Protein AF-A0A941LFR0-F1 (afdb_monomer_lite)

pLDDT: mean 87.59, std 13.36, range [47.69, 98.44]

Radius of gyration: 14.01 Å; chains: 1; bounding box: 40×21×43 Å

Sequence (101 aa):
MADINAVVNELASAENGAVVFASSMGKQYSLEDQAWGNGAFTKALVEGLGGQADYTGKGTISINMLDLYLSERVNQLTGGKQTPTTTKPNTVPDFPIALQR

Structure (mmCIF, N/CA/C/O backbone):
data_AF-A0A941LFR0-F1
#
_entry.id   AF-A0A941LFR0-F1
#
loop_
_atom_site.group_PDB
_atom_site.id
_atom_site.type_symbol
_atom_site.label_atom_id
_atom_site.label_alt_id
_atom_site.label_comp_id
_atom_site.label_asym_id
_atom_site.label_entity_id
_atom_site.label_seq_id
_atom_site.pdbx_PDB_ins_code
_atom_site.Cartn_x
_atom_site.Cartn_y
_atom_site.Cartn_z
_atom_site.occupancy
_atom_site.B_iso_or_equiv
_atom_site.auth_seq_id
_atom_site.auth_comp_id
_atom_site.auth_asym_id
_atom_site.auth_atom_id
_atom_site.pdbx_PDB_model_num
ATOM 1 N N . MET A 1 1 ? 1.181 0.602 25.176 1.00 47.69 1 MET A N 1
ATOM 2 C CA . MET A 1 1 ? 0.783 0.420 23.763 1.00 47.69 1 MET A CA 1
ATOM 3 C C . MET A 1 1 ? 2.035 0.008 23.016 1.00 47.69 1 MET A C 1
ATOM 5 O O . MET A 1 1 ? 3.056 0.646 23.238 1.00 47.69 1 MET A O 1
ATOM 9 N N . ALA A 1 2 ? 2.002 -1.086 22.258 1.00 52.28 2 ALA A N 1
ATOM 10 C CA . ALA A 1 2 ? 3.154 -1.507 21.461 1.00 52.28 2 ALA A CA 1
ATOM 11 C C . ALA A 1 2 ? 3.385 -0.494 20.327 1.00 52.28 2 ALA A C 1
ATOM 13 O O . ALA A 1 2 ? 2.422 -0.075 19.685 1.00 52.28 2 ALA A O 1
ATOM 14 N N . ASP A 1 3 ? 4.633 -0.075 20.109 1.00 70.69 3 ASP A N 1
ATOM 15 C CA . ASP A 1 3 ? 4.980 0.826 19.010 1.00 70.69 3 ASP A CA 1
ATOM 16 C C . ASP A 1 3 ? 5.159 0.010 17.728 1.00 70.69 3 ASP A C 1
ATOM 18 O O . ASP A 1 3 ? 6.221 -0.548 17.456 1.00 70.69 3 ASP A O 1
ATOM 22 N N . ILE A 1 4 ? 4.082 -0.092 16.951 1.00 69.62 4 ILE A N 1
ATOM 23 C CA . ILE A 1 4 ? 4.083 -0.813 15.674 1.00 69.62 4 ILE A CA 1
ATOM 24 C C . ILE A 1 4 ? 5.105 -0.199 14.708 1.00 69.62 4 ILE A C 1
ATOM 26 O O . ILE A 1 4 ? 5.717 -0.931 13.934 1.00 69.62 4 ILE A O 1
ATOM 30 N N . ASN A 1 5 ? 5.365 1.112 14.791 1.00 70.12 5 ASN A N 1
ATOM 31 C CA . ASN A 1 5 ? 6.340 1.754 13.913 1.00 70.12 5 ASN A CA 1
ATOM 32 C C . ASN A 1 5 ? 7.756 1.235 14.194 1.00 70.12 5 ASN A C 1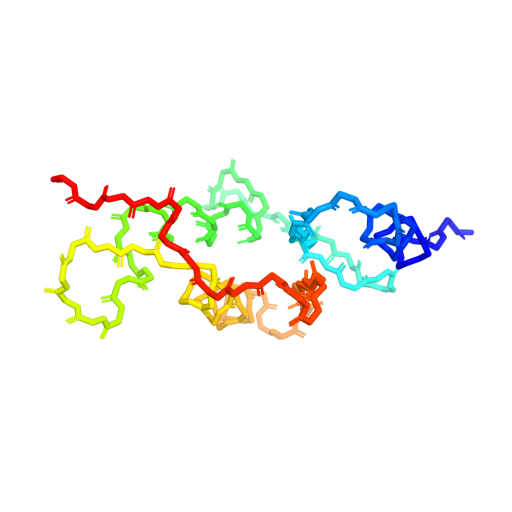
ATOM 34 O O . ASN A 1 5 ? 8.535 1.061 13.263 1.00 70.12 5 ASN A O 1
ATOM 38 N N . ALA A 1 6 ? 8.082 0.944 15.458 1.00 67.56 6 ALA A N 1
ATOM 39 C CA . ALA A 1 6 ? 9.374 0.371 15.824 1.00 67.56 6 ALA A CA 1
ATOM 40 C C . ALA A 1 6 ? 9.572 -1.029 15.218 1.00 67.56 6 ALA A C 1
ATOM 42 O O . ALA A 1 6 ? 10.628 -1.293 14.654 1.00 67.56 6 ALA A O 1
ATOM 43 N N . VAL A 1 7 ? 8.542 -1.881 15.241 1.00 67.62 7 VAL A N 1
ATOM 44 C CA . VAL A 1 7 ? 8.586 -3.235 14.649 1.00 67.62 7 VAL A CA 1
ATOM 45 C C . VAL A 1 7 ? 8.687 -3.180 13.123 1.00 67.62 7 VAL A C 1
ATOM 47 O O . VAL A 1 7 ? 9.447 -3.930 12.515 1.00 67.62 7 VAL A O 1
ATOM 50 N N . VAL A 1 8 ? 7.948 -2.266 12.490 1.00 67.94 8 VAL A N 1
ATOM 51 C CA . VAL A 1 8 ? 8.027 -2.041 11.039 1.00 67.94 8 VAL A CA 1
ATOM 52 C C . VAL A 1 8 ? 9.432 -1.578 10.638 1.00 67.94 8 VAL A C 1
ATOM 54 O O . VAL A 1 8 ? 9.993 -2.076 9.662 1.00 67.94 8 VAL A O 1
ATOM 57 N N . ASN A 1 9 ? 10.021 -0.660 11.407 1.00 65.94 9 ASN A N 1
ATOM 58 C CA . ASN A 1 9 ? 11.379 -0.176 11.173 1.00 65.94 9 ASN A CA 1
ATOM 59 C C . ASN A 1 9 ? 12.430 -1.265 11.420 1.00 65.94 9 ASN A C 1
ATOM 61 O O . ASN A 1 9 ? 13.391 -1.344 10.663 1.00 65.94 9 ASN A O 1
ATOM 65 N N . GLU A 1 10 ? 12.241 -2.126 12.422 1.00 61.59 10 GLU A N 1
ATOM 66 C CA . GLU A 1 10 ? 13.121 -3.267 12.694 1.00 61.59 10 GLU A CA 1
ATOM 67 C C . GLU A 1 10 ? 13.122 -4.260 11.522 1.00 61.59 10 GLU A C 1
ATOM 69 O O . GLU A 1 10 ? 14.191 -4.618 11.023 1.00 61.59 10 GLU A O 1
ATOM 74 N N . LEU A 1 11 ? 11.938 -4.618 11.007 1.00 60.44 11 LEU A N 1
ATOM 75 C CA . LEU A 1 11 ? 11.795 -5.517 9.857 1.00 60.44 11 LEU A CA 1
ATOM 76 C C . LEU A 1 11 ? 12.427 -4.939 8.580 1.00 60.44 11 LEU A C 1
ATOM 78 O O . LEU A 1 11 ? 12.983 -5.688 7.782 1.00 60.44 11 LEU A O 1
ATOM 82 N N . ALA A 1 12 ? 12.378 -3.617 8.405 1.00 59.91 12 ALA A N 1
ATOM 83 C CA . ALA A 1 12 ? 13.039 -2.924 7.301 1.00 59.91 12 ALA A CA 1
ATOM 84 C C . ALA A 1 12 ? 14.554 -2.723 7.510 1.00 59.91 12 ALA A C 1
ATOM 86 O O . ALA A 1 12 ? 15.275 -2.495 6.540 1.00 59.91 12 ALA A O 1
ATOM 87 N N . SER A 1 13 ? 15.029 -2.762 8.762 1.00 53.97 13 SER A N 1
ATOM 88 C CA . SER A 1 13 ? 16.440 -2.575 9.131 1.00 53.97 13 SER A CA 1
ATOM 89 C C . SER A 1 13 ? 17.266 -3.856 9.072 1.00 53.97 13 SER A C 1
ATOM 91 O O . SER A 1 13 ? 18.488 -3.783 8.946 1.00 53.97 13 SER A O 1
ATOM 93 N N . ALA A 1 14 ? 16.618 -5.025 9.137 1.00 51.44 14 ALA A N 1
ATOM 94 C CA . ALA A 1 14 ? 17.267 -6.274 8.778 1.00 51.44 14 ALA A CA 1
ATOM 95 C C . ALA A 1 14 ? 17.744 -6.127 7.329 1.00 51.44 14 ALA A C 1
ATOM 97 O O . ALA A 1 14 ? 16.947 -5.790 6.463 1.00 51.44 14 ALA A O 1
ATOM 98 N N . GLU A 1 15 ? 19.031 -6.352 7.061 1.00 51.00 15 GLU A N 1
ATOM 99 C CA . GLU A 1 15 ? 19.732 -6.089 5.787 1.00 51.00 15 GLU A CA 1
ATOM 100 C C . GLU A 1 15 ? 19.162 -6.830 4.546 1.00 51.00 15 GLU A C 1
ATOM 102 O O . GLU A 1 15 ? 19.737 -6.792 3.459 1.00 51.00 15 GLU A O 1
ATOM 107 N N . ASN A 1 16 ? 17.999 -7.467 4.682 1.00 53.41 16 ASN A N 1
ATOM 108 C CA . ASN A 1 16 ? 17.189 -8.049 3.628 1.00 53.41 16 ASN A CA 1
ATOM 109 C C . ASN A 1 16 ? 16.116 -7.050 3.168 1.00 53.41 16 ASN A C 1
ATOM 111 O O . ASN A 1 16 ? 15.336 -6.553 3.972 1.00 53.41 16 ASN A O 1
ATOM 115 N N . GLY A 1 17 ? 16.051 -6.793 1.856 1.00 71.06 17 GLY A N 1
ATOM 116 C CA . GLY A 1 17 ? 15.142 -5.844 1.199 1.00 71.06 17 GLY A CA 1
ATOM 117 C C . GLY A 1 17 ? 13.646 -6.153 1.345 1.00 71.06 17 GLY A C 1
ATOM 118 O O . GLY A 1 17 ? 12.983 -6.504 0.372 1.00 71.06 17 GLY A O 1
ATOM 119 N N . ALA A 1 18 ? 13.109 -6.012 2.553 1.00 83.81 18 ALA A N 1
ATOM 120 C CA . ALA A 1 18 ? 11.695 -6.135 2.852 1.00 83.81 18 ALA A CA 1
ATOM 121 C C . ALA A 1 18 ? 10.979 -4.807 2.584 1.00 83.81 18 ALA A C 1
ATOM 123 O O . ALA A 1 18 ? 11.443 -3.739 2.982 1.00 83.81 18 ALA A O 1
ATOM 124 N N . VAL A 1 19 ? 9.820 -4.884 1.932 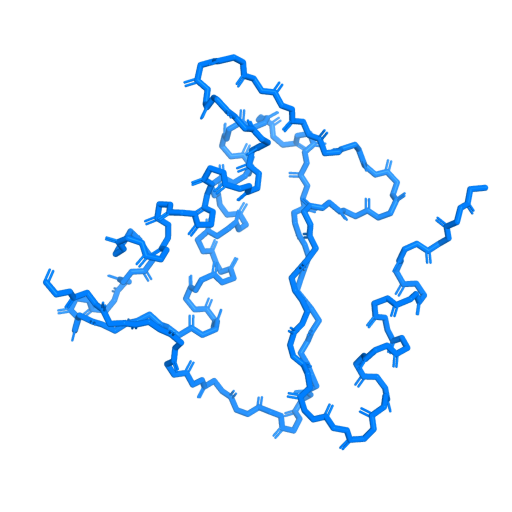1.00 88.69 19 VAL A N 1
ATOM 125 C CA . VAL A 1 19 ? 8.867 -3.775 1.856 1.00 88.69 19 VAL A CA 1
ATOM 126 C C . VAL A 1 19 ? 7.696 -4.112 2.758 1.00 88.69 19 VAL A C 1
ATOM 128 O O . VAL A 1 19 ? 7.108 -5.186 2.636 1.00 88.69 19 VAL A O 1
ATOM 131 N N . VAL A 1 20 ? 7.364 -3.201 3.663 1.00 91.81 20 VAL A N 1
ATOM 132 C CA . VAL A 1 20 ? 6.300 -3.393 4.644 1.00 91.81 20 VAL A CA 1
ATOM 133 C C . VAL A 1 20 ? 5.210 -2.371 4.389 1.00 91.81 20 VAL A C 1
ATOM 135 O O . VAL A 1 20 ? 5.464 -1.174 4.459 1.00 91.81 20 VAL A O 1
ATOM 138 N N . PHE A 1 21 ? 3.996 -2.851 4.147 1.00 94.25 21 PHE A N 1
ATOM 139 C CA . PHE A 1 21 ? 2.791 -2.031 4.161 1.00 94.25 21 PHE A CA 1
ATOM 140 C C . PHE A 1 21 ? 2.054 -2.275 5.477 1.00 94.25 21 PHE A C 1
ATOM 142 O O . PHE A 1 21 ? 1.772 -3.422 5.827 1.00 94.25 21 PHE A O 1
ATOM 149 N N . ALA A 1 22 ? 1.722 -1.209 6.196 1.00 94.19 22 ALA A N 1
ATOM 150 C CA . ALA A 1 22 ? 0.908 -1.260 7.401 1.00 94.19 22 ALA A CA 1
ATOM 151 C C . ALA A 1 22 ? -0.416 -0.525 7.173 1.00 94.19 22 ALA A C 1
ATOM 153 O O . ALA A 1 22 ? -0.465 0.524 6.528 1.00 94.19 22 ALA A O 1
ATOM 154 N N . SER A 1 23 ? -1.499 -1.079 7.718 1.00 92.94 23 SER A N 1
ATOM 155 C CA . SER A 1 23 ? -2.858 -0.577 7.504 1.00 92.94 23 SER A CA 1
ATOM 156 C C . SER A 1 23 ? -3.102 0.801 8.106 1.00 92.94 23 SER A C 1
ATOM 158 O O . SER A 1 23 ? -3.917 1.557 7.579 1.00 92.94 23 SER A O 1
ATOM 160 N N . SER A 1 24 ? -2.411 1.137 9.192 1.00 88.56 24 SER A N 1
ATOM 161 C CA . SER A 1 24 ? -2.559 2.400 9.902 1.00 88.56 24 SER A CA 1
ATOM 162 C C . SER A 1 24 ? -1.254 2.805 10.584 1.00 88.56 24 SER A C 1
ATOM 164 O O . SER A 1 24 ? -0.443 1.953 10.948 1.00 88.56 24 SER A O 1
ATOM 166 N N . MET A 1 25 ? -1.078 4.102 10.840 1.00 86.06 25 MET A N 1
ATOM 167 C CA . MET A 1 25 ? -0.031 4.573 11.750 1.00 86.06 25 MET A CA 1
ATOM 168 C C . MET A 1 25 ? -0.256 4.026 13.168 1.00 86.06 25 MET A C 1
ATOM 170 O O . MET A 1 25 ? -1.397 3.828 13.583 1.00 86.06 25 MET A O 1
ATOM 174 N N . GLY A 1 26 ? 0.807 3.874 13.967 1.00 77.81 26 GLY A N 1
ATOM 175 C CA . GLY A 1 26 ? 0.722 3.271 15.311 1.00 77.81 26 GLY A CA 1
ATOM 176 C C . GLY A 1 26 ? -0.248 3.928 16.316 1.00 77.81 26 GLY A C 1
ATOM 177 O O . GLY A 1 26 ? -0.586 3.310 17.322 1.00 77.81 26 GLY A O 1
ATOM 178 N N . LYS A 1 27 ? -0.717 5.161 16.071 1.00 81.25 27 LYS A N 1
ATOM 179 C CA . LYS A 1 27 ? -1.726 5.856 16.903 1.00 81.25 27 LYS A CA 1
ATOM 180 C C . LYS A 1 27 ? -3.142 5.847 16.309 1.00 81.25 27 LYS A C 1
ATOM 182 O O . LYS A 1 27 ? -4.054 6.392 16.924 1.00 81.25 27 LYS A O 1
ATOM 187 N N . GLN A 1 28 ? -3.323 5.283 15.118 1.00 84.19 28 GLN A N 1
ATOM 188 C CA . GLN A 1 28 ? -4.602 5.202 14.417 1.00 84.19 28 GLN A CA 1
ATOM 189 C C . GLN A 1 28 ? -5.174 3.788 14.511 1.00 84.19 28 GLN A C 1
ATOM 191 O O . GLN A 1 28 ? -4.437 2.803 14.549 1.00 84.19 28 GLN A O 1
ATOM 196 N N . TYR A 1 29 ? -6.501 3.694 14.512 1.00 87.19 29 TYR A N 1
ATOM 197 C CA . TYR A 1 29 ? -7.192 2.415 14.407 1.00 87.19 29 TYR A CA 1
ATOM 198 C C . TYR A 1 29 ? -7.280 1.974 12.947 1.00 87.19 29 TYR A C 1
ATOM 200 O O . TYR A 1 29 ? -7.454 2.796 12.047 1.00 87.19 29 TYR A O 1
ATOM 208 N N . SER A 1 30 ? -7.210 0.662 12.733 1.00 91.81 30 SER A N 1
ATOM 209 C CA . SER A 1 30 ? -7.624 0.051 11.473 1.00 91.81 30 SER A CA 1
ATOM 210 C C . SER A 1 30 ? -9.142 -0.129 11.493 1.00 91.81 30 SER A C 1
ATOM 212 O O . SER A 1 30 ? -9.669 -0.796 12.379 1.00 91.81 30 SER A O 1
ATOM 214 N N . LEU A 1 31 ? -9.839 0.522 10.564 1.00 93.56 31 LEU A N 1
ATOM 215 C CA . LEU A 1 31 ? -11.295 0.535 10.480 1.00 93.56 31 LEU A CA 1
ATOM 216 C C . LEU A 1 31 ? -11.809 -0.615 9.621 1.00 93.56 31 LEU A C 1
ATOM 218 O O . LEU A 1 31 ? -11.251 -0.909 8.563 1.00 93.56 31 LEU A O 1
ATOM 222 N N . GLU A 1 32 ? -12.922 -1.196 10.051 1.00 94.94 32 GLU A N 1
ATOM 223 C CA . GLU A 1 32 ? -13.660 -2.238 9.344 1.00 94.94 32 GLU A CA 1
ATOM 224 C C . GLU A 1 32 ? -15.095 -1.784 9.096 1.00 94.94 32 GLU A C 1
ATOM 226 O O . GLU A 1 32 ? -15.655 -1.012 9.876 1.00 94.94 32 GLU A O 1
ATOM 231 N N . ASP A 1 33 ? -15.684 -2.275 8.011 1.00 92.12 33 ASP A N 1
ATOM 232 C CA . ASP A 1 33 ? -17.078 -2.015 7.668 1.00 92.12 33 ASP A CA 1
ATOM 233 C C . ASP A 1 33 ? -17.693 -3.273 7.045 1.00 92.12 33 ASP A C 1
ATOM 235 O O . ASP A 1 33 ? -17.078 -3.947 6.209 1.00 92.12 33 ASP A O 1
ATOM 239 N N . GLN A 1 34 ? -18.930 -3.584 7.437 1.00 92.12 34 GLN A N 1
ATOM 240 C CA . GLN A 1 34 ? -19.676 -4.721 6.908 1.00 92.12 34 GLN A CA 1
ATOM 241 C C . GLN A 1 34 ? -19.878 -4.619 5.388 1.00 92.12 34 GLN A C 1
ATOM 243 O O . GLN A 1 34 ? -19.856 -5.641 4.706 1.00 92.12 34 GLN A O 1
ATOM 248 N N . ALA A 1 35 ? -20.014 -3.408 4.840 1.00 93.38 35 ALA A N 1
ATOM 249 C CA . ALA A 1 35 ? -20.145 -3.180 3.404 1.00 93.38 35 ALA A CA 1
ATOM 250 C C . ALA A 1 35 ? -18.881 -3.565 2.617 1.00 93.38 35 ALA A C 1
ATOM 252 O O . ALA A 1 35 ? -18.962 -3.851 1.422 1.00 93.38 35 ALA A O 1
ATOM 253 N N . TRP A 1 36 ? -17.710 -3.577 3.261 1.00 93.50 36 TRP A N 1
ATOM 254 C CA . TRP A 1 36 ? -16.460 -4.010 2.634 1.00 93.50 36 TRP A CA 1
ATOM 255 C C . TRP A 1 36 ? -16.173 -5.493 2.875 1.00 93.50 36 TRP A C 1
ATOM 257 O O . TRP A 1 36 ? -15.400 -6.078 2.121 1.00 93.50 36 TRP A O 1
ATOM 267 N N . GLY A 1 37 ? -16.771 -6.086 3.916 1.00 93.44 37 GLY A N 1
ATOM 268 C CA . GLY A 1 37 ? -16.516 -7.467 4.339 1.00 93.44 37 GLY A CA 1
ATOM 269 C C . GLY A 1 37 ? -15.121 -7.689 4.940 1.00 93.44 37 GLY A C 1
ATOM 270 O O . GLY A 1 37 ? -14.702 -8.831 5.097 1.00 93.44 37 GLY A O 1
ATOM 271 N N . ASN A 1 38 ? -14.391 -6.607 5.231 1.00 93.50 38 ASN A N 1
ATOM 272 C CA . ASN A 1 38 ? -13.014 -6.585 5.734 1.00 93.50 38 ASN A CA 1
ATOM 273 C C . ASN A 1 38 ? -12.637 -5.169 6.228 1.00 93.50 38 ASN A C 1
ATOM 275 O O . ASN A 1 38 ? -13.407 -4.220 6.061 1.00 93.50 38 ASN A O 1
ATOM 279 N N . GLY A 1 39 ? -11.399 -4.983 6.693 1.00 96.50 39 GLY A N 1
ATOM 280 C CA . GLY A 1 39 ? -10.820 -3.658 6.945 1.00 96.50 39 GLY A CA 1
ATOM 281 C C . GLY A 1 39 ? -10.625 -2.787 5.695 1.00 96.50 39 GLY A C 1
ATOM 282 O O . GLY A 1 39 ? -10.406 -3.300 4.597 1.00 96.50 39 GLY A O 1
ATOM 283 N N . ALA A 1 40 ? -10.640 -1.459 5.860 1.00 97.38 40 ALA A N 1
ATOM 284 C CA . ALA A 1 40 ? -10.455 -0.483 4.776 1.00 97.38 40 ALA A CA 1
ATOM 285 C C . ALA A 1 40 ? -9.158 -0.716 3.984 1.00 97.38 40 ALA A C 1
ATOM 287 O O . ALA A 1 40 ? -9.138 -0.616 2.758 1.00 97.38 40 ALA A O 1
ATOM 288 N N . PHE A 1 41 ? -8.076 -1.069 4.684 1.00 97.81 41 PHE A N 1
ATOM 289 C CA . PHE A 1 41 ? -6.794 -1.387 4.057 1.00 97.81 41 PHE A CA 1
ATOM 290 C C . PHE A 1 41 ? -6.879 -2.641 3.189 1.00 97.81 41 PHE A C 1
ATOM 292 O O . PHE A 1 41 ? -6.456 -2.615 2.041 1.00 97.81 41 PHE A O 1
ATOM 299 N N . THR A 1 42 ? -7.464 -3.725 3.701 1.00 97.25 42 THR A N 1
ATOM 300 C CA . THR A 1 42 ? -7.625 -4.970 2.940 1.00 97.25 42 THR A CA 1
ATOM 301 C C . THR A 1 42 ? -8.506 -4.758 1.714 1.00 97.25 42 THR A C 1
ATOM 303 O O . THR A 1 42 ? -8.162 -5.244 0.638 1.00 97.25 42 THR A O 1
ATOM 306 N N . LYS A 1 43 ? -9.583 -3.966 1.839 1.00 97.75 43 LYS A N 1
ATOM 307 C CA . LYS A 1 43 ? -10.419 -3.558 0.701 1.00 97.75 43 LYS A CA 1
ATOM 308 C C . LYS A 1 43 ? -9.572 -2.914 -0.395 1.00 97.75 43 LYS A C 1
ATOM 310 O O . LYS A 1 43 ? -9.606 -3.364 -1.537 1.00 97.75 43 LYS A O 1
ATOM 315 N N . ALA A 1 44 ? -8.798 -1.894 -0.025 1.00 98.25 44 ALA A N 1
ATOM 316 C CA . ALA A 1 44 ? -7.926 -1.175 -0.941 1.00 98.25 44 ALA A CA 1
ATOM 317 C C . ALA A 1 44 ? -6.837 -2.084 -1.534 1.00 98.25 44 ALA A C 1
ATOM 319 O O . ALA A 1 44 ? -6.564 -2.024 -2.726 1.00 98.25 44 ALA A O 1
ATOM 320 N N . LEU A 1 45 ? -6.244 -2.971 -0.736 1.00 97.88 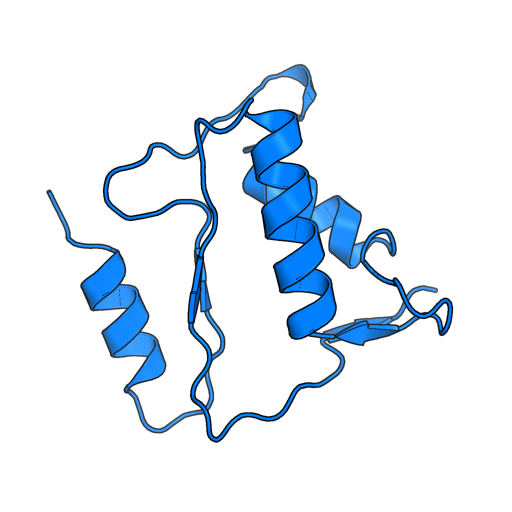45 LEU A N 1
ATOM 321 C CA . LEU A 1 45 ? -5.206 -3.890 -1.194 1.00 97.88 45 LEU A CA 1
ATOM 322 C C . LEU A 1 45 ? -5.725 -4.840 -2.275 1.00 97.88 45 LEU A C 1
ATOM 324 O O . LEU A 1 45 ? -5.087 -4.996 -3.313 1.00 97.88 45 LEU A O 1
ATOM 328 N N . VAL A 1 46 ? -6.893 -5.445 -2.053 1.00 97.12 46 VAL A N 1
ATOM 329 C CA . VAL A 1 46 ? -7.511 -6.361 -3.020 1.00 97.12 46 VAL A CA 1
ATOM 330 C C . VAL A 1 46 ? -7.904 -5.622 -4.301 1.00 97.12 46 VAL A C 1
ATOM 332 O O . VAL A 1 46 ? -7.645 -6.123 -5.392 1.00 97.12 46 VAL A O 1
ATOM 335 N N . GLU A 1 47 ? -8.487 -4.425 -4.194 1.00 97.44 47 GLU A N 1
ATOM 336 C CA . GLU A 1 47 ? -8.837 -3.604 -5.362 1.00 97.44 47 GLU A CA 1
ATOM 337 C C . GLU A 1 47 ? -7.594 -3.184 -6.163 1.00 97.44 47 GLU A C 1
ATOM 339 O O . GLU A 1 47 ? -7.572 -3.316 -7.389 1.00 97.44 47 GLU A O 1
ATOM 344 N N . GLY A 1 48 ? -6.545 -2.736 -5.469 1.00 97.56 48 GLY A N 1
ATOM 345 C CA . GLY A 1 48 ? -5.281 -2.317 -6.064 1.00 97.56 48 GLY A CA 1
ATOM 346 C C . GLY A 1 48 ? -4.604 -3.458 -6.814 1.00 97.56 48 GLY A C 1
ATOM 347 O O . GLY A 1 48 ? -4.326 -3.317 -8.004 1.00 97.56 48 GLY A O 1
ATOM 348 N N . LEU A 1 49 ? -4.424 -4.611 -6.156 1.00 96.56 49 LEU A N 1
ATOM 349 C CA . LEU A 1 49 ? -3.869 -5.830 -6.761 1.00 96.56 49 LEU A CA 1
ATOM 350 C C . LEU A 1 49 ? -4.744 -6.389 -7.895 1.00 96.56 49 LEU A C 1
ATOM 352 O O . LEU A 1 49 ? -4.222 -7.009 -8.818 1.00 96.56 49 LEU A O 1
ATOM 356 N N . GLY A 1 50 ? -6.055 -6.138 -7.853 1.00 96.06 50 GLY A N 1
ATOM 357 C CA . GLY A 1 50 ? -7.002 -6.461 -8.922 1.00 96.06 50 GLY A CA 1
ATOM 358 C C . GLY A 1 50 ? -6.897 -5.566 -10.164 1.00 96.06 50 GLY A C 1
ATOM 359 O O . GLY A 1 50 ? -7.655 -5.758 -11.113 1.00 96.06 50 GLY A O 1
ATOM 360 N N . GLY A 1 51 ? -5.979 -4.595 -10.178 1.00 96.25 51 GLY A N 1
ATOM 361 C CA . GLY A 1 51 ? -5.703 -3.744 -11.336 1.00 96.25 51 GLY A CA 1
ATOM 362 C C . GLY A 1 51 ? -6.038 -2.273 -11.145 1.00 96.25 51 GLY A C 1
ATOM 363 O O . GLY A 1 51 ? -5.636 -1.461 -11.970 1.00 96.25 51 GLY A O 1
ATOM 364 N N . GLN A 1 52 ? -6.724 -1.887 -10.064 1.00 97.62 52 GLN A N 1
ATOM 365 C CA . GLN A 1 52 ? -7.059 -0.472 -9.859 1.00 97.62 52 GLN A CA 1
ATOM 366 C C . GLN A 1 52 ? -5.837 0.394 -9.530 1.00 97.62 52 GLN A C 1
ATOM 368 O O . GLN A 1 52 ? -5.908 1.613 -9.656 1.00 97.62 52 GLN A O 1
ATOM 373 N N . ALA A 1 53 ? -4.717 -0.229 -9.154 1.00 97.81 53 ALA A N 1
ATOM 374 C CA . ALA A 1 53 ? -3.441 0.450 -8.975 1.00 97.81 53 ALA A CA 1
ATOM 375 C C . ALA A 1 53 ? -2.614 0.565 -10.275 1.00 97.81 53 ALA A C 1
ATOM 377 O O . ALA A 1 53 ? -1.523 1.123 -10.231 1.00 97.81 53 ALA A O 1
ATOM 378 N N . ASP A 1 54 ? -3.065 0.059 -11.432 1.00 96.94 54 ASP A N 1
ATOM 379 C CA . ASP A 1 54 ? -2.328 0.233 -12.695 1.00 96.94 54 ASP A CA 1
ATOM 380 C C . ASP A 1 54 ? -2.567 1.622 -13.302 1.00 96.94 54 ASP A C 1
ATOM 382 O O . ASP A 1 54 ? -3.294 1.805 -14.280 1.00 96.94 54 ASP A O 1
ATOM 386 N N . TYR A 1 55 ? -1.891 2.619 -12.741 1.00 94.94 55 TYR A N 1
ATOM 387 C CA . TYR A 1 55 ? -1.919 3.985 -13.261 1.00 94.94 55 TYR A CA 1
ATOM 388 C C . TYR A 1 55 ? -1.229 4.129 -14.629 1.00 94.94 55 TYR A C 1
ATOM 390 O O . TYR A 1 55 ? -1.350 5.172 -15.270 1.00 94.94 55 TYR A O 1
ATOM 398 N N . THR A 1 56 ? -0.491 3.111 -15.089 1.00 93.56 56 THR A N 1
ATOM 399 C CA . THR A 1 56 ? 0.237 3.153 -16.366 1.00 93.56 56 THR A CA 1
ATOM 400 C C . THR A 1 56 ? -0.517 2.516 -17.530 1.00 93.56 56 THR A C 1
ATOM 402 O O . THR A 1 56 ? -0.116 2.717 -18.678 1.00 93.56 56 THR A O 1
ATOM 405 N N . GLY A 1 57 ? -1.580 1.754 -17.257 1.00 94.25 57 GLY A N 1
ATOM 406 C CA . GLY A 1 57 ? -2.339 1.000 -18.257 1.00 94.25 57 GLY A CA 1
ATOM 407 C C . GLY A 1 57 ? -1.519 -0.090 -18.957 1.00 94.25 57 GLY A C 1
ATOM 408 O O . GLY A 1 57 ? -1.796 -0.422 -20.109 1.00 94.25 57 GLY A O 1
ATOM 409 N N . LYS A 1 58 ? -0.465 -0.599 -18.306 1.00 91.62 58 LYS A N 1
ATOM 410 C CA . LYS A 1 58 ? 0.458 -1.603 -18.871 1.00 91.62 58 LYS A CA 1
ATOM 411 C C . LYS A 1 58 ? 0.177 -3.024 -18.382 1.00 91.62 58 LYS A C 1
ATOM 413 O O . LYS A 1 58 ? 0.920 -3.939 -18.730 1.00 91.62 58 LYS A O 1
ATOM 418 N N . GLY A 1 59 ? -0.858 -3.213 -17.570 1.00 92.25 59 GLY A N 1
ATOM 419 C CA . GLY A 1 59 ? -1.204 -4.483 -16.944 1.00 92.25 59 GLY A CA 1
ATOM 420 C C . GLY A 1 59 ? -0.238 -4.891 -15.832 1.00 92.25 59 GLY A C 1
ATOM 421 O O . GLY A 1 59 ? -0.151 -6.071 -15.500 1.00 92.25 59 GLY A O 1
ATOM 422 N N . THR A 1 60 ? 0.515 -3.949 -15.256 1.00 93.81 60 THR A N 1
ATOM 423 C CA . THR A 1 60 ? 1.501 -4.223 -14.200 1.00 93.81 60 THR A CA 1
ATOM 424 C C . THR A 1 60 ? 1.322 -3.279 -13.026 1.00 93.81 60 THR A C 1
ATOM 426 O O . THR A 1 60 ? 1.214 -2.073 -13.226 1.00 93.81 60 THR A O 1
ATOM 429 N N . ILE A 1 61 ? 1.384 -3.805 -11.805 1.00 97.00 61 ILE A N 1
ATOM 430 C CA . ILE A 1 61 ? 1.305 -3.019 -10.571 1.00 97.00 61 ILE A CA 1
ATOM 431 C C . ILE A 1 61 ? 2.650 -3.106 -9.858 1.00 97.00 61 ILE A C 1
ATOM 433 O O . ILE A 1 61 ? 3.122 -4.204 -9.557 1.00 97.00 61 ILE A O 1
ATOM 437 N N . SER A 1 62 ? 3.261 -1.954 -9.592 1.00 96.19 62 SER A N 1
ATOM 438 C CA . SER A 1 62 ? 4.513 -1.833 -8.847 1.00 96.19 62 SER A CA 1
ATOM 439 C C . SER A 1 62 ? 4.264 -1.499 -7.382 1.00 96.19 62 SER A C 1
ATOM 441 O O . SER A 1 62 ? 3.145 -1.157 -6.993 1.00 96.19 62 SER A O 1
ATOM 443 N N . ILE A 1 63 ? 5.317 -1.587 -6.570 1.00 95.62 63 ILE A N 1
ATOM 444 C CA . ILE A 1 63 ? 5.285 -1.197 -5.157 1.00 95.62 63 ILE A CA 1
ATOM 445 C C . ILE A 1 63 ? 4.799 0.245 -5.008 1.00 95.62 63 ILE A C 1
ATOM 447 O O . ILE A 1 63 ? 3.871 0.496 -4.243 1.00 95.62 63 ILE A O 1
ATOM 451 N N . ASN A 1 64 ? 5.380 1.181 -5.762 1.00 95.81 64 ASN A N 1
ATOM 452 C CA . ASN A 1 64 ? 5.032 2.598 -5.646 1.00 95.81 64 ASN A CA 1
ATOM 453 C C . ASN A 1 64 ? 3.603 2.890 -6.128 1.00 95.81 64 ASN A C 1
ATOM 455 O O . ASN A 1 64 ? 2.913 3.732 -5.559 1.00 95.81 64 ASN A O 1
ATOM 459 N N . MET A 1 65 ? 3.149 2.191 -7.171 1.00 97.69 65 MET A N 1
ATOM 460 C CA . MET A 1 65 ? 1.774 2.322 -7.654 1.00 97.69 65 MET A CA 1
ATOM 461 C C . MET A 1 65 ? 0.763 1.815 -6.624 1.00 97.69 65 MET A C 1
ATOM 463 O O . MET A 1 65 ? -0.247 2.472 -6.370 1.00 97.69 65 MET A O 1
ATOM 467 N N . LEU A 1 66 ? 1.048 0.671 -5.997 1.00 98.00 66 LEU A N 1
ATOM 468 C CA . LEU A 1 66 ? 0.196 0.141 -4.941 1.00 98.00 66 LEU A CA 1
ATOM 469 C C . LEU A 1 66 ? 0.202 1.047 -3.701 1.00 98.00 66 LEU A C 1
ATOM 471 O O . LEU A 1 66 ? -0.859 1.277 -3.132 1.00 98.00 66 LEU A O 1
ATOM 475 N N . ASP A 1 67 ? 1.356 1.591 -3.306 1.00 97.31 67 ASP A N 1
ATOM 476 C CA . ASP A 1 67 ? 1.480 2.529 -2.181 1.00 97.31 67 ASP A CA 1
ATOM 477 C C . ASP A 1 67 ? 0.601 3.777 -2.358 1.00 97.31 67 ASP A C 1
ATOM 479 O O . ASP A 1 67 ? -0.174 4.143 -1.465 1.00 97.31 67 ASP A O 1
ATOM 483 N N . LEU A 1 68 ? 0.653 4.381 -3.550 1.00 97.69 68 LEU A N 1
ATOM 484 C CA . LEU A 1 68 ? -0.201 5.512 -3.903 1.00 97.69 68 LEU A CA 1
ATOM 485 C C . LEU A 1 68 ? -1.685 5.132 -3.820 1.00 97.69 68 LEU A C 1
ATOM 487 O O . LEU A 1 68 ? -2.457 5.810 -3.139 1.00 97.69 68 LEU A O 1
ATOM 491 N N . TYR A 1 69 ? -2.070 4.019 -4.451 1.00 98.44 69 TYR A N 1
ATOM 492 C CA . TYR A 1 69 ? -3.460 3.568 -4.467 1.00 98.44 69 TYR A CA 1
ATOM 493 C C . TYR A 1 69 ? -3.994 3.302 -3.056 1.00 98.44 69 TYR A C 1
ATOM 495 O O . TYR A 1 69 ? -5.083 3.752 -2.700 1.00 98.44 69 TYR A O 1
ATOM 503 N N . LEU A 1 70 ? -3.221 2.598 -2.223 1.00 98.25 70 LEU A N 1
ATOM 504 C CA . LEU A 1 70 ? -3.585 2.307 -0.837 1.00 98.25 70 LEU A CA 1
ATOM 505 C C . LEU A 1 70 ? -3.801 3.597 -0.042 1.00 98.25 70 LEU A C 1
ATOM 507 O O . LEU A 1 70 ? -4.806 3.720 0.662 1.00 98.25 70 LEU A O 1
ATOM 511 N N . SER A 1 71 ? -2.897 4.565 -0.185 1.00 97.56 71 SER A N 1
ATOM 512 C CA . SER A 1 71 ? -2.974 5.855 0.504 1.00 97.56 71 SER A CA 1
ATOM 513 C C . SER A 1 71 ? -4.246 6.626 0.147 1.00 97.56 71 SER A C 1
ATOM 515 O O . SER A 1 71 ? -4.974 7.078 1.035 1.00 97.56 71 SER A O 1
ATOM 517 N N . GLU A 1 72 ? -4.564 6.731 -1.144 1.00 98.00 72 GLU A N 1
ATOM 518 C CA . GLU A 1 72 ? -5.765 7.424 -1.618 1.00 98.00 72 GLU A CA 1
ATOM 519 C C . GLU A 1 72 ? -7.041 6.679 -1.220 1.00 98.00 72 GLU A C 1
ATOM 521 O O . GLU A 1 72 ? -7.988 7.272 -0.694 1.00 98.00 72 GLU A O 1
ATOM 526 N N . ARG A 1 73 ? -7.068 5.362 -1.434 1.00 98.25 73 ARG A N 1
ATOM 527 C CA . ARG A 1 73 ? -8.272 4.556 -1.262 1.00 98.25 73 ARG A CA 1
ATOM 528 C C . ARG A 1 73 ? -8.656 4.388 0.201 1.00 98.25 73 ARG A C 1
ATOM 530 O O . ARG A 1 73 ? -9.831 4.525 0.535 1.00 98.25 73 ARG A O 1
ATOM 537 N N . VAL A 1 74 ? -7.694 4.154 1.093 1.00 97.88 74 VAL A N 1
ATOM 538 C CA . VAL A 1 74 ? -7.969 4.077 2.536 1.00 97.88 74 VAL A CA 1
ATOM 539 C C . VAL A 1 74 ? -8.456 5.424 3.067 1.00 97.88 74 VAL A C 1
ATOM 541 O O . VAL A 1 74 ? -9.415 5.461 3.840 1.00 97.88 74 VAL A O 1
ATOM 544 N N . ASN A 1 75 ? -7.871 6.536 2.615 1.00 96.50 75 ASN A N 1
ATOM 545 C CA . ASN A 1 75 ? -8.344 7.869 2.983 1.00 96.50 75 ASN A CA 1
ATOM 546 C C . ASN A 1 75 ? -9.807 8.087 2.549 1.00 96.50 75 ASN A C 1
ATOM 548 O O . ASN A 1 75 ? -10.632 8.505 3.361 1.00 96.50 75 ASN A O 1
ATOM 552 N N . GLN A 1 76 ? -10.157 7.717 1.311 1.00 97.44 76 GLN A N 1
ATOM 553 C CA . GLN A 1 76 ? -11.532 7.793 0.802 1.00 97.44 76 GLN A CA 1
ATOM 554 C C . GLN A 1 76 ? -12.513 6.931 1.608 1.00 97.44 76 GLN A C 1
ATOM 556 O O . GLN A 1 76 ? -13.574 7.414 1.995 1.00 97.44 76 GLN A O 1
ATOM 561 N N . LEU A 1 77 ? -12.165 5.668 1.877 1.00 97.06 77 LEU A N 1
ATOM 562 C CA . LEU A 1 77 ? -13.029 4.730 2.602 1.00 97.06 77 LEU A CA 1
ATOM 563 C C . LEU A 1 77 ? -13.271 5.166 4.050 1.00 97.06 77 LEU A C 1
ATOM 565 O O . LEU A 1 77 ? -14.358 4.977 4.588 1.00 97.06 77 LEU A O 1
ATOM 569 N N . THR A 1 78 ? -12.259 5.755 4.685 1.00 96.25 78 THR A N 1
ATOM 570 C CA . THR A 1 78 ? -12.300 6.089 6.114 1.00 96.25 78 THR A CA 1
ATOM 571 C C . THR A 1 78 ? -12.626 7.551 6.404 1.00 96.25 78 THR A C 1
ATOM 573 O O . THR A 1 78 ? -12.782 7.921 7.571 1.00 96.25 78 THR A O 1
ATOM 576 N N . GLY A 1 79 ? -12.716 8.396 5.372 1.00 95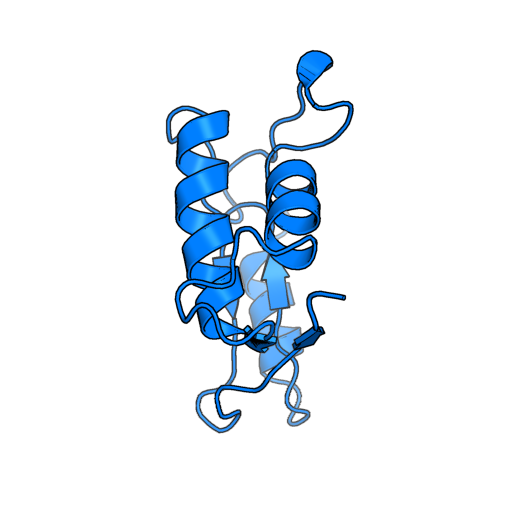.44 79 GLY A N 1
ATOM 577 C CA . GLY A 1 79 ? -12.852 9.844 5.524 1.00 95.44 79 GLY A CA 1
ATOM 578 C C . GLY A 1 79 ? -11.669 10.465 6.276 1.00 95.44 79 GLY A C 1
ATOM 579 O O . GLY A 1 79 ? -11.877 11.294 7.159 1.00 95.44 79 GLY A O 1
ATOM 580 N N . GLY A 1 80 ? -10.445 10.005 5.996 1.00 93.88 80 GLY A N 1
ATOM 581 C CA . GLY A 1 80 ? -9.207 10.514 6.605 1.00 93.88 80 GLY A CA 1
ATOM 582 C C . GLY A 1 80 ? -8.913 10.047 8.030 1.00 93.88 80 GLY A C 1
ATOM 583 O O . GLY A 1 80 ? -7.977 10.540 8.656 1.00 93.88 80 GLY A O 1
ATOM 584 N N . LYS A 1 81 ? -9.679 9.091 8.562 1.00 93.81 81 LYS A N 1
ATOM 585 C CA . LYS A 1 81 ? -9.478 8.563 9.925 1.00 93.81 81 LYS A CA 1
ATOM 586 C C . LYS A 1 81 ? -8.344 7.540 10.024 1.00 93.81 81 LYS A C 1
ATOM 588 O O . LYS A 1 81 ? -7.872 7.268 11.126 1.00 93.81 81 LYS A O 1
ATOM 593 N N . GLN A 1 82 ? -7.920 6.979 8.894 1.00 93.81 82 GLN A N 1
ATOM 594 C CA . GLN A 1 82 ? -6.856 5.990 8.803 1.00 93.81 82 GLN A CA 1
ATOM 595 C C . GLN A 1 82 ? -5.870 6.384 7.704 1.00 93.81 82 GLN A C 1
ATOM 597 O O . GLN A 1 82 ? -6.269 6.768 6.606 1.00 93.81 82 GLN A O 1
ATOM 602 N N . THR A 1 83 ? -4.579 6.256 7.997 1.00 94.19 83 THR A N 1
ATOM 603 C CA . THR A 1 83 ? -3.490 6.524 7.060 1.00 94.19 83 THR A CA 1
ATOM 604 C C . THR A 1 83 ? -2.594 5.290 7.004 1.00 94.19 83 THR A C 1
ATOM 606 O O . THR A 1 83 ? -1.936 4.996 8.006 1.00 94.19 83 THR A O 1
ATOM 609 N N . PRO A 1 84 ? -2.577 4.541 5.889 1.00 95.69 84 PRO A N 1
ATOM 610 C CA . PRO A 1 84 ? -1.640 3.440 5.733 1.00 95.69 84 PRO A CA 1
ATOM 611 C C . PRO A 1 84 ? -0.213 3.982 5.613 1.00 95.69 84 PRO A C 1
ATOM 613 O O . PRO A 1 84 ? -0.005 5.144 5.262 1.00 95.69 84 PRO A O 1
ATOM 616 N N . THR A 1 85 ? 0.773 3.148 5.923 1.00 93.38 85 THR A N 1
ATOM 617 C CA . THR A 1 85 ? 2.188 3.524 5.821 1.00 93.38 85 THR A CA 1
ATOM 618 C C . THR A 1 85 ? 2.984 2.446 5.122 1.00 93.38 85 THR A C 1
ATOM 620 O O . THR A 1 85 ? 2.782 1.262 5.395 1.00 93.38 85 THR A O 1
ATOM 623 N N . THR A 1 86 ? 3.949 2.865 4.314 1.00 92.81 86 THR A N 1
ATOM 624 C CA . THR A 1 86 ? 4.860 1.960 3.619 1.00 92.81 86 THR A CA 1
ATOM 625 C C . THR A 1 86 ? 6.290 2.243 4.039 1.00 92.81 86 THR A C 1
ATOM 627 O O . THR A 1 86 ? 6.762 3.376 3.951 1.00 92.81 86 THR A O 1
ATOM 630 N N . THR A 1 87 ? 6.993 1.201 4.470 1.00 90.25 87 THR A N 1
ATOM 631 C CA . THR A 1 87 ? 8.423 1.252 4.763 1.00 90.25 87 THR A CA 1
ATOM 632 C C . THR A 1 87 ? 9.159 0.424 3.724 1.00 90.25 87 THR A C 1
ATOM 634 O O . THR A 1 87 ? 8.953 -0.784 3.605 1.00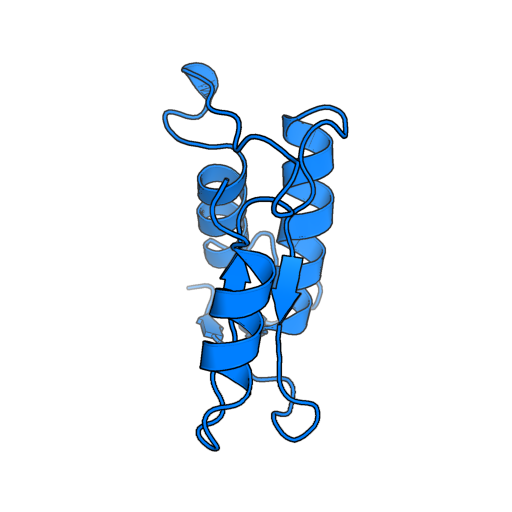 90.25 87 THR A O 1
ATOM 637 N N . LYS A 1 88 ? 10.020 1.095 2.959 1.00 87.62 88 LYS A N 1
ATOM 638 C CA . LYS A 1 88 ? 10.849 0.509 1.905 1.00 87.62 88 LYS A CA 1
ATOM 639 C C . LYS A 1 88 ? 12.279 1.026 2.056 1.00 87.62 88 LYS A C 1
ATOM 641 O O . LYS A 1 88 ? 12.463 2.243 2.015 1.00 87.62 88 LYS A O 1
ATOM 646 N N . PRO A 1 89 ? 13.293 0.156 2.203 1.00 85.94 89 PRO A N 1
ATOM 647 C CA . PRO A 1 89 ? 14.684 0.588 2.197 1.00 85.94 89 PRO A CA 1
ATOM 648 C C . PRO A 1 89 ? 15.019 1.347 0.908 1.00 85.94 89 PRO A C 1
ATOM 650 O O . PRO A 1 89 ? 14.623 0.936 -0.183 1.00 85.94 89 PRO A O 1
ATOM 653 N N . ASN A 1 90 ? 15.795 2.429 1.010 1.00 83.75 90 ASN A N 1
ATOM 654 C CA . ASN A 1 90 ? 16.172 3.253 -0.151 1.00 83.75 90 ASN A CA 1
ATOM 655 C C . ASN A 1 90 ? 16.980 2.482 -1.211 1.00 83.75 90 ASN A C 1
ATOM 657 O O . ASN A 1 90 ? 17.039 2.893 -2.366 1.00 83.75 90 ASN A O 1
ATOM 661 N N . THR A 1 91 ? 17.604 1.369 -0.821 1.00 84.00 91 THR A N 1
ATOM 662 C CA . THR A 1 91 ? 18.356 0.466 -1.702 1.00 84.00 91 THR A CA 1
ATOM 663 C C . THR A 1 91 ? 17.461 -0.443 -2.542 1.00 84.00 91 THR A C 1
ATOM 665 O O . THR A 1 91 ? 17.932 -1.020 -3.519 1.00 84.00 91 THR A O 1
ATOM 668 N N . VAL A 1 92 ? 16.179 -0.577 -2.188 1.00 84.94 92 VAL A N 1
ATOM 669 C CA . VAL A 1 92 ? 15.217 -1.402 -2.919 1.00 84.94 92 VAL A CA 1
ATOM 670 C C . VAL A 1 92 ? 14.578 -0.546 -4.022 1.00 84.94 92 VAL A C 1
ATOM 672 O O . VAL A 1 92 ? 13.865 0.417 -3.702 1.00 84.94 92 VAL A O 1
ATOM 675 N N . PRO A 1 93 ? 14.808 -0.852 -5.316 1.00 88.38 93 PRO A N 1
ATOM 676 C CA . PRO A 1 93 ? 14.177 -0.124 -6.414 1.00 88.38 93 PRO A CA 1
ATOM 677 C C . PRO A 1 93 ? 12.658 -0.344 -6.419 1.00 88.38 93 PRO A C 1
ATOM 679 O O . PRO A 1 93 ? 12.133 -1.175 -5.683 1.00 88.38 93 PRO A O 1
ATOM 682 N N . ASP A 1 94 ? 11.927 0.422 -7.226 1.00 91.56 94 ASP A N 1
ATOM 683 C CA . ASP A 1 94 ? 10.542 0.053 -7.535 1.00 91.56 94 ASP A CA 1
ATOM 684 C C . ASP A 1 94 ? 10.532 -1.184 -8.446 1.00 91.56 94 ASP A C 1
ATOM 686 O O . ASP A 1 94 ? 11.364 -1.296 -9.349 1.00 91.56 94 ASP A O 1
ATOM 690 N N . PHE A 1 95 ? 9.614 -2.118 -8.207 1.00 90.06 95 PHE A N 1
ATOM 691 C CA . PHE A 1 95 ? 9.500 -3.352 -8.984 1.00 90.06 95 PHE A CA 1
ATOM 692 C C . PHE A 1 95 ? 8.043 -3.834 -9.048 1.00 90.06 95 PHE A C 1
ATOM 694 O O . PHE A 1 95 ? 7.250 -3.516 -8.156 1.00 90.06 95 PHE A O 1
ATOM 701 N N . PRO A 1 96 ? 7.662 -4.578 -10.103 1.00 92.56 96 PRO A N 1
ATOM 702 C CA . PRO A 1 96 ? 6.314 -5.114 -10.240 1.00 92.56 96 PRO A CA 1
ATOM 703 C C . PRO A 1 96 ? 6.049 -6.221 -9.214 1.00 92.56 96 PRO A C 1
ATOM 705 O O . PRO A 1 96 ? 6.872 -7.114 -9.023 1.00 92.56 96 PRO A O 1
ATOM 708 N N . ILE A 1 97 ? 4.869 -6.186 -8.600 1.00 92.81 97 ILE A N 1
ATOM 709 C CA . ILE A 1 97 ? 4.391 -7.178 -7.624 1.00 92.81 97 ILE A CA 1
ATOM 710 C C . ILE A 1 97 ? 3.140 -7.927 -8.081 1.00 92.81 97 ILE A C 1
ATOM 712 O O . ILE A 1 97 ? 2.849 -9.000 -7.558 1.00 92.81 97 ILE A O 1
ATOM 716 N N . ALA A 1 98 ? 2.408 -7.393 -9.060 1.00 92.62 98 ALA A N 1
ATOM 717 C CA . ALA A 1 98 ? 1.246 -8.053 -9.637 1.00 92.62 98 ALA A CA 1
ATOM 718 C C . ALA A 1 98 ? 1.100 -7.733 -11.128 1.00 92.62 98 ALA A C 1
ATOM 720 O O . ALA A 1 98 ? 1.552 -6.692 -11.613 1.00 92.62 98 ALA A O 1
ATOM 721 N N . LEU A 1 99 ? 0.453 -8.656 -11.841 1.00 88.81 99 LEU A N 1
ATOM 722 C CA . LEU A 1 99 ? 0.070 -8.519 -13.241 1.00 88.81 99 LEU A CA 1
ATOM 723 C C . LEU A 1 99 ? -1.454 -8.577 -13.332 1.00 88.81 99 LEU A C 1
ATOM 725 O O . LEU A 1 9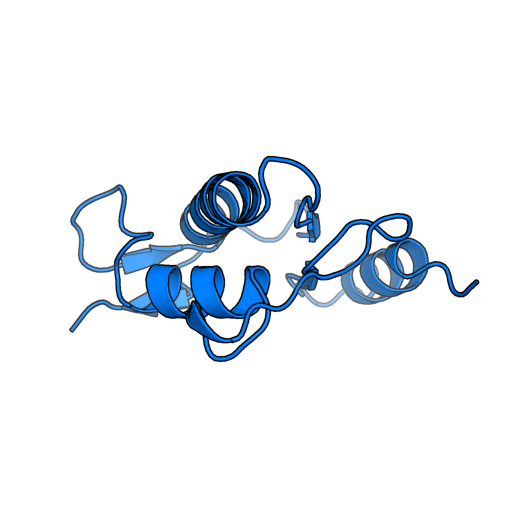9 ? -2.063 -9.492 -12.774 1.00 88.81 99 LEU A O 1
ATOM 729 N N . GLN A 1 100 ? -2.049 -7.636 -14.057 1.00 79.00 100 GLN A N 1
ATOM 730 C CA . GLN A 1 100 ? -3.455 -7.702 -14.434 1.00 79.00 100 GLN A CA 1
ATOM 731 C C . GLN A 1 100 ? -3.577 -8.698 -15.596 1.00 79.00 100 GLN A C 1
ATOM 733 O O . GLN A 1 100 ? -2.902 -8.545 -16.614 1.00 79.00 100 GLN A O 1
ATOM 738 N N . ARG A 1 101 ? -4.369 -9.758 -15.414 1.00 61.84 101 ARG A N 1
ATOM 739 C CA . ARG A 1 101 ? -4.678 -10.751 -16.453 1.00 61.84 101 ARG A CA 1
ATOM 740 C C . ARG A 1 101 ? -6.073 -10.529 -17.005 1.00 61.84 101 ARG A C 1
ATOM 742 O O . ARG A 1 101 ? -6.941 -10.119 -16.203 1.00 61.84 101 ARG A O 1
#

Secondary structure (DSSP, 8-state):
---HHHHHHHHHHSSS---EEESS-TTSPPPEETTTTEEHHHHHHHHIIIIIT-TTSSSEEEHHHHHHHHHHHHHHHHTTS---EEE--TTS---EEEE--

Foldseek 3Di:
DDQVVVVQVVVCPPPDFDKDKFFAHSVADFDDDVVQVGTQLVSQQVVCLLPPLPPPPPQFHKPVSSQVSSQVRSCVVVVNRGGMDMDGPPPDDIDTDHGHD